Protein AF-X1LMM5-F1 (afdb_monomer)

Organism: NCBI:txid412755

Structure (mmCIF, N/CA/C/O backbone):
data_AF-X1LMM5-F1
#
_entry.id   AF-X1LMM5-F1
#
loop_
_atom_site.group_PDB
_atom_site.id
_atom_site.type_symbol
_atom_site.label_atom_id
_atom_site.label_alt_id
_atom_site.label_comp_id
_atom_site.label_asym_id
_atom_site.label_entity_id
_atom_site.label_seq_id
_atom_site.pdbx_PDB_ins_code
_atom_site.Cartn_x
_atom_site.Cartn_y
_atom_site.Cartn_z
_atom_site.occupancy
_atom_site.B_iso_or_equiv
_atom_site.auth_seq_id
_atom_site.auth_comp_id
_atom_site.auth_asym_id
_atom_site.auth_atom_id
_atom_site.pdbx_PDB_model_num
ATOM 1 N N . VAL A 1 1 ? -6.304 2.726 27.471 1.00 88.81 1 VAL A N 1
ATOM 2 C CA . VAL A 1 1 ? -6.968 3.931 28.032 1.00 88.81 1 VAL A CA 1
ATOM 3 C C . VAL A 1 1 ? -7.715 3.497 29.276 1.00 88.81 1 VAL A C 1
ATOM 5 O O . VA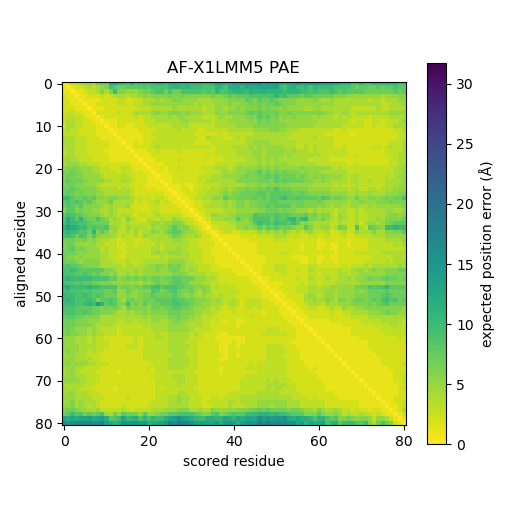L A 1 1 ? -8.346 2.456 29.231 1.00 88.81 1 VAL A O 1
ATOM 8 N N . ASN A 1 2 ? -7.576 4.203 30.402 1.00 95.50 2 ASN A N 1
ATOM 9 C CA . ASN A 1 2 ? -8.202 3.810 31.678 1.00 95.50 2 ASN A CA 1
ATOM 10 C C . ASN A 1 2 ? -7.880 2.367 32.130 1.00 95.50 2 ASN A C 1
ATOM 12 O O . ASN A 1 2 ? -8.736 1.672 32.660 1.00 95.50 2 ASN A O 1
ATOM 16 N N . GLY A 1 3 ? -6.647 1.901 31.899 1.00 95.69 3 GLY A N 1
ATOM 17 C CA . GLY A 1 3 ? -6.226 0.534 32.241 1.00 95.69 3 GLY A CA 1
ATOM 18 C C . GLY A 1 3 ? -6.661 -0.551 31.249 1.00 95.69 3 GLY A C 1
ATOM 19 O O . GLY A 1 3 ? -6.238 -1.693 31.390 1.00 95.69 3 GLY A O 1
ATOM 20 N N . GLU A 1 4 ? -7.433 -0.207 30.217 1.00 97.44 4 GLU A N 1
ATOM 21 C CA . GLU A 1 4 ? -7.821 -1.140 29.160 1.00 97.44 4 GLU A CA 1
ATOM 22 C C . GLU A 1 4 ? -6.811 -1.136 28.009 1.00 97.44 4 GLU A C 1
ATOM 24 O O . GLU A 1 4 ? -6.260 -0.084 27.644 1.00 97.44 4 GLU A O 1
ATOM 29 N N . LEU A 1 5 ? -6.595 -2.315 27.415 1.00 96.50 5 LEU A N 1
ATOM 30 C CA . LEU A 1 5 ? -5.887 -2.447 26.145 1.00 96.50 5 LEU A CA 1
ATOM 31 C C . LEU A 1 5 ? -6.629 -1.618 25.094 1.00 96.50 5 LEU A C 1
ATOM 33 O O . LEU A 1 5 ? -7.831 -1.771 24.899 1.00 96.50 5 LEU A O 1
ATOM 37 N N . THR A 1 6 ? -5.915 -0.723 24.424 1.00 96.81 6 THR A N 1
ATOM 38 C CA . THR A 1 6 ? -6.510 0.175 23.435 1.00 96.81 6 THR A CA 1
ATOM 39 C C . THR A 1 6 ? -5.668 0.158 22.179 1.00 96.81 6 THR A C 1
ATOM 41 O O . THR A 1 6 ? -4.451 0.321 22.246 1.00 96.81 6 THR A O 1
ATOM 44 N N . LEU A 1 7 ? -6.336 -0.039 21.046 1.00 95.69 7 LEU A N 1
ATOM 45 C CA . LEU A 1 7 ? -5.730 0.103 19.736 1.00 95.69 7 LEU A CA 1
ATOM 46 C C . LEU A 1 7 ? -5.431 1.580 19.468 1.00 95.69 7 LEU A C 1
ATOM 48 O O . LEU A 1 7 ? -6.270 2.446 19.716 1.00 95.69 7 LEU A O 1
ATOM 52 N N . ILE A 1 8 ? -4.237 1.842 18.959 1.00 95.38 8 ILE A N 1
ATOM 53 C CA . ILE A 1 8 ? -3.780 3.162 18.530 1.00 95.38 8 ILE A CA 1
ATOM 54 C C . ILE A 1 8 ? -3.271 3.066 17.092 1.00 95.38 8 ILE A C 1
ATOM 56 O O . ILE A 1 8 ? -3.235 1.970 16.535 1.00 95.38 8 ILE A O 1
ATOM 60 N N . ASP A 1 9 ? -2.813 4.201 16.561 1.00 96.25 9 ASP A N 1
ATOM 61 C CA . ASP A 1 9 ? -2.221 4.302 15.227 1.00 96.25 9 ASP A CA 1
ATOM 62 C C . ASP A 1 9 ? -3.199 3.860 14.121 1.00 96.25 9 ASP A C 1
ATOM 64 O O . ASP A 1 9 ? -4.421 3.924 14.300 1.00 96.25 9 ASP A O 1
ATOM 68 N N . GLU A 1 10 ? -2.685 3.469 12.960 1.00 95.81 10 GLU A N 1
ATOM 69 C CA . GLU A 1 10 ? -3.482 2.925 11.872 1.00 95.81 10 GLU A CA 1
ATOM 70 C C . GLU A 1 10 ? -3.656 1.405 11.978 1.00 95.81 10 GLU A C 1
ATOM 72 O O . GLU A 1 10 ? -2.818 0.674 12.504 1.00 95.81 10 GLU A O 1
ATOM 77 N N . LEU A 1 11 ? -4.776 0.913 11.446 1.00 95.25 11 LEU A N 1
ATOM 78 C CA . LEU A 1 11 ? -5.094 -0.507 11.431 1.00 95.25 11 LEU A CA 1
ATOM 79 C C . LEU A 1 11 ? -5.582 -0.915 10.046 1.00 95.25 11 LEU A C 1
ATOM 81 O O . LEU A 1 11 ? -6.488 -0.289 9.496 1.00 95.25 11 LEU A O 1
ATOM 85 N N . LEU A 1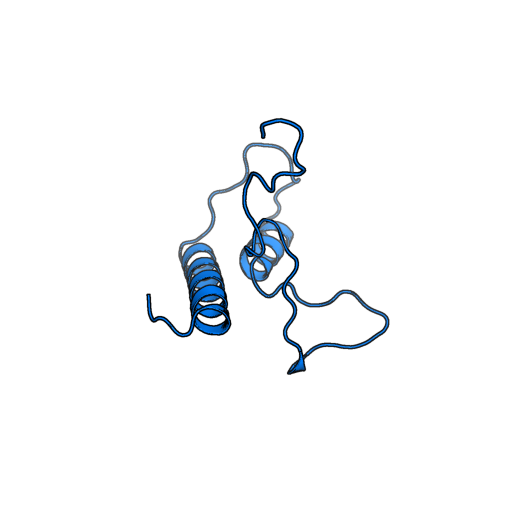 12 ? -5.031 -2.020 9.536 1.00 93.94 12 LEU A N 1
ATOM 86 C CA . LEU A 1 12 ? -5.457 -2.648 8.282 1.00 93.94 12 LEU A CA 1
ATOM 87 C C . LEU A 1 12 ? -5.408 -1.682 7.087 1.00 93.94 12 LEU A C 1
ATOM 89 O O . LEU A 1 12 ? -6.252 -1.723 6.192 1.00 93.94 12 LEU A O 1
ATOM 93 N N . THR A 1 13 ? -4.393 -0.822 7.063 1.00 93.62 13 THR A N 1
ATOM 94 C CA . THR A 1 13 ? -4.048 0.033 5.921 1.00 93.62 13 THR A CA 1
ATOM 95 C C . THR A 1 13 ? -2.929 -0.616 5.099 1.00 93.62 13 THR A C 1
ATOM 97 O O . THR A 1 13 ? -2.237 -1.505 5.600 1.00 93.62 13 THR A O 1
ATOM 100 N N . PRO A 1 14 ? -2.696 -0.185 3.845 1.00 92.06 14 PRO A N 1
ATOM 101 C CA . PRO A 1 14 ? -1.572 -0.692 3.055 1.00 92.06 14 PRO A CA 1
ATOM 102 C C . PRO A 1 14 ? -0.200 -0.369 3.667 1.00 92.06 14 PRO A C 1
ATOM 104 O O . PRO A 1 14 ? 0.799 -0.992 3.323 1.00 92.06 14 PRO A O 1
ATOM 107 N N . ASP A 1 15 ? -0.126 0.616 4.561 1.00 91.81 15 ASP A N 1
ATOM 108 C CA . ASP A 1 15 ? 1.114 1.016 5.227 1.00 91.81 15 ASP A CA 1
ATOM 109 C C . ASP A 1 15 ? 1.393 0.158 6.466 1.00 91.81 15 ASP A C 1
ATOM 111 O O . ASP A 1 15 ? 2.509 -0.350 6.613 1.00 91.81 15 ASP A O 1
ATOM 115 N N . SER A 1 16 ? 0.363 -0.131 7.262 1.00 94.06 16 SER A N 1
ATOM 116 C CA . SER A 1 16 ? 0.447 -1.005 8.441 1.00 94.06 16 SER A CA 1
ATOM 117 C C . SER A 1 16 ? 0.384 -2.503 8.126 1.00 94.06 16 SER A C 1
ATOM 119 O O . SER A 1 16 ? 0.728 -3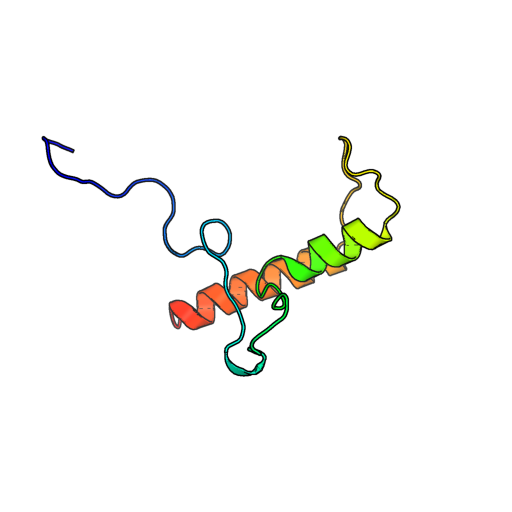.327 8.975 1.00 94.06 16 SER A O 1
ATOM 121 N N . SER A 1 17 ? -0.070 -2.889 6.930 1.00 92.56 17 SER A N 1
ATOM 122 C CA . SER A 1 17 ? -0.380 -4.282 6.578 1.00 92.56 17 SER A CA 1
ATOM 123 C C . SER A 1 17 ? 0.180 -4.689 5.219 1.00 92.56 17 SER A C 1
ATOM 125 O O . SER A 1 17 ? 0.327 -3.884 4.307 1.00 92.56 17 SER A O 1
ATOM 127 N N . ARG A 1 18 ? 0.463 -5.986 5.053 1.00 90.75 18 ARG A N 1
ATOM 128 C CA . ARG A 1 18 ? 0.822 -6.556 3.748 1.00 90.75 18 ARG A CA 1
ATOM 129 C C . ARG A 1 18 ? -0.423 -7.115 3.084 1.00 90.75 18 ARG A C 1
ATOM 131 O O . ARG A 1 18 ? -0.998 -8.079 3.583 1.00 90.75 18 ARG A O 1
ATOM 138 N N . PHE A 1 19 ? -0.794 -6.542 1.946 1.00 91.44 19 PHE A N 1
ATOM 139 C CA . PHE A 1 19 ? -1.860 -7.074 1.107 1.00 91.44 19 PHE A CA 1
ATOM 140 C C . PHE A 1 19 ? -1.277 -7.824 -0.086 1.00 91.44 19 PHE A C 1
ATOM 142 O O . PHE A 1 19 ? -0.384 -7.322 -0.773 1.00 91.44 19 PHE A O 1
ATOM 149 N N . TRP A 1 20 ? -1.797 -9.028 -0.311 1.00 91.12 20 TRP A N 1
ATOM 150 C CA . TRP A 1 20 ? -1.480 -9.893 -1.443 1.00 91.12 20 TRP A CA 1
ATOM 151 C C . TRP A 1 20 ? -2.768 -10.227 -2.187 1.00 91.12 20 TRP A C 1
ATOM 153 O O . TRP A 1 20 ? -3.813 -10.414 -1.560 1.00 91.12 20 TRP A O 1
ATOM 163 N N . ASP A 1 21 ? -2.692 -10.306 -3.515 1.00 88.75 21 ASP A N 1
ATOM 164 C CA . ASP A 1 21 ? -3.810 -10.792 -4.317 1.00 88.75 21 ASP A CA 1
ATOM 165 C C . ASP A 1 21 ? -3.959 -12.301 -4.101 1.00 88.75 21 ASP A C 1
ATOM 167 O O . ASP A 1 21 ? -3.051 -13.073 -4.410 1.00 88.75 21 ASP A O 1
ATOM 171 N N . ALA A 1 22 ? -5.111 -12.727 -3.584 1.00 90.94 22 ALA A N 1
ATOM 172 C CA . ALA A 1 22 ? -5.387 -14.138 -3.341 1.00 90.94 22 ALA A CA 1
ATOM 173 C C . ALA A 1 22 ? -5.346 -14.982 -4.628 1.00 90.94 22 ALA A C 1
ATOM 175 O O . ALA A 1 22 ? -5.034 -16.167 -4.561 1.00 90.94 22 ALA A O 1
ATOM 176 N N . SER A 1 23 ? -5.633 -14.389 -5.792 1.00 91.12 23 SER A N 1
ATOM 177 C CA . SER A 1 23 ? -5.590 -15.080 -7.087 1.00 91.12 23 SER A CA 1
ATOM 178 C C . SER A 1 23 ? -4.173 -15.310 -7.621 1.00 91.12 23 SER A C 1
ATOM 180 O O . SER A 1 23 ? -3.991 -16.151 -8.495 1.00 91.12 23 SER A O 1
ATOM 182 N N . GLN A 1 24 ? -3.180 -14.585 -7.094 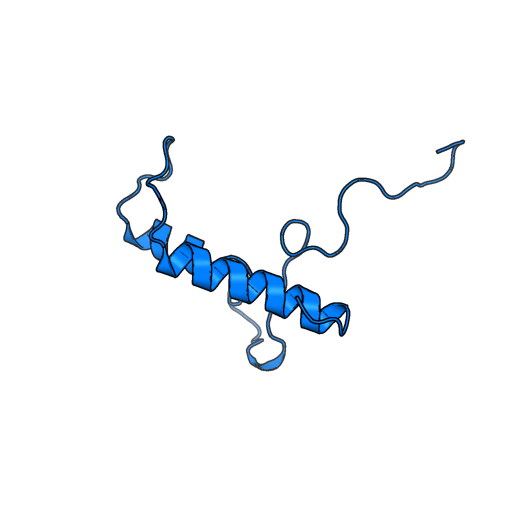1.00 89.44 24 GLN A N 1
ATOM 183 C CA . GLN A 1 24 ? -1.766 -14.690 -7.476 1.00 89.44 24 GLN A CA 1
ATOM 184 C C . GLN A 1 24 ? -0.905 -15.316 -6.371 1.00 89.44 24 GLN A C 1
ATOM 186 O O . GLN A 1 24 ? 0.317 -15.356 -6.490 1.00 89.44 24 GLN A O 1
ATOM 191 N N . TYR A 1 25 ? -1.527 -15.742 -5.270 1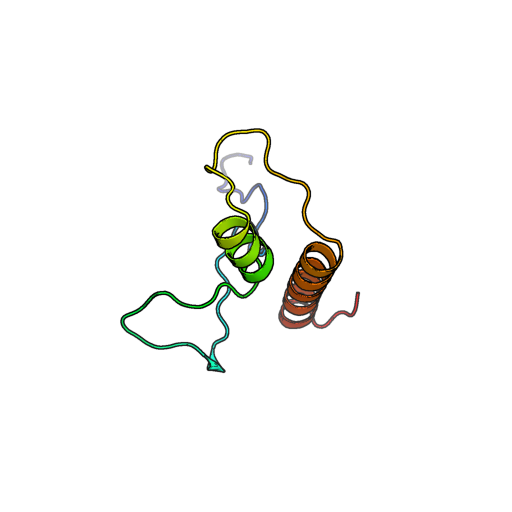.00 93.31 25 TYR A N 1
ATOM 192 C CA . TYR A 1 25 ? -0.808 -16.275 -4.126 1.00 93.31 25 TYR A CA 1
ATOM 193 C C . TYR A 1 25 ? -0.273 -17.678 -4.406 1.00 93.31 25 TYR A C 1
ATOM 195 O O . TYR A 1 25 ? -1.027 -18.592 -4.745 1.00 93.31 25 TYR A O 1
ATOM 203 N N . GLU A 1 26 ? 1.018 -17.865 -4.153 1.00 95.88 26 GLU A N 1
ATOM 204 C CA . GLU A 1 26 ? 1.710 -19.135 -4.349 1.00 95.88 26 GLU A CA 1
ATOM 205 C C . GLU A 1 26 ? 2.709 -19.402 -3.210 1.00 95.88 26 GLU A C 1
ATOM 207 O O . GLU A 1 26 ? 3.412 -18.515 -2.723 1.00 95.88 26 GLU A O 1
ATOM 212 N N . ILE A 1 27 ? 2.777 -20.649 -2.740 1.00 95.69 27 ILE A N 1
ATOM 213 C CA . ILE A 1 27 ? 3.651 -21.025 -1.620 1.00 95.69 27 ILE A CA 1
ATOM 214 C C . ILE A 1 27 ? 5.103 -21.144 -2.102 1.00 95.69 27 ILE A C 1
ATOM 216 O O . ILE A 1 27 ? 5.379 -21.724 -3.146 1.00 95.69 27 ILE A O 1
ATOM 220 N N . GLY A 1 28 ? 6.048 -20.679 -1.277 1.00 95.56 28 GLY A N 1
ATOM 221 C CA . GLY A 1 28 ? 7.479 -20.940 -1.469 1.00 95.56 28 GLY A CA 1
ATOM 222 C C . GLY A 1 28 ? 8.284 -19.795 -2.090 1.00 95.56 28 GLY A C 1
ATOM 223 O O . GLY A 1 28 ? 9.480 -19.965 -2.308 1.00 95.56 28 GLY A O 1
ATOM 224 N N . HIS A 1 29 ? 7.685 -18.623 -2.325 1.00 91.44 29 HIS A N 1
ATOM 225 C CA . HIS A 1 29 ? 8.405 -17.425 -2.780 1.00 91.44 29 HIS A CA 1
ATOM 226 C C . HIS A 1 29 ? 7.817 -16.117 -2.219 1.00 91.44 29 HIS A C 1
ATOM 228 O O . HIS A 1 29 ? 6.823 -16.110 -1.489 1.00 91.44 29 HIS A O 1
ATOM 234 N N . SER A 1 30 ? 8.461 -14.986 -2.536 1.00 88.25 30 SER A N 1
ATOM 235 C CA . SER A 1 30 ? 7.927 -13.659 -2.210 1.00 88.25 30 SER A CA 1
ATOM 236 C C . SER A 1 30 ? 6.727 -13.339 -3.090 1.00 88.25 30 SER A C 1
ATOM 238 O O . SER A 1 30 ? 6.784 -13.516 -4.304 1.00 88.25 30 SER A O 1
ATOM 240 N N . GLN A 1 31 ? 5.672 -12.815 -2.477 1.00 89.81 31 GLN A N 1
ATOM 241 C CA . GLN A 1 31 ? 4.457 -12.422 -3.180 1.00 89.81 31 GLN A CA 1
ATOM 242 C C . GLN A 1 31 ? 4.583 -10.986 -3.710 1.00 89.81 31 GLN A C 1
ATOM 244 O O . GLN A 1 31 ? 5.237 -10.160 -3.054 1.00 89.81 31 GLN A O 1
ATOM 249 N N . PRO A 1 32 ? 3.948 -10.659 -4.846 1.00 83.44 32 PRO A N 1
ATOM 250 C CA . PRO A 1 32 ? 3.813 -9.279 -5.292 1.00 83.44 32 PRO A CA 1
ATOM 251 C C . PRO A 1 32 ? 3.110 -8.427 -4.226 1.00 83.44 32 PRO A C 1
ATOM 253 O O . PRO A 1 32 ? 2.079 -8.815 -3.673 1.00 83.44 32 PRO A O 1
ATOM 256 N N . SER A 1 33 ? 3.666 -7.254 -3.919 1.00 82.12 33 SER A N 1
ATOM 257 C CA . SER A 1 33 ? 3.009 -6.275 -3.046 1.00 82.12 33 SER A CA 1
ATOM 258 C C . SER A 1 33 ? 1.825 -5.663 -3.793 1.00 82.12 33 SER A C 1
ATOM 260 O O . SER A 1 33 ? 1.976 -5.149 -4.899 1.00 82.12 33 SER A O 1
ATOM 262 N N . PHE A 1 34 ? 0.629 -5.708 -3.210 1.00 82.38 34 PHE A N 1
ATOM 263 C CA . PHE A 1 34 ? -0.554 -5.157 -3.877 1.00 82.38 34 PHE A CA 1
ATOM 264 C C . PHE A 1 34 ? -0.536 -3.618 -3.925 1.00 82.38 34 PHE A C 1
ATOM 266 O O . PHE A 1 34 ? -1.160 -3.002 -4.783 1.00 82.38 34 PHE A O 1
ATOM 273 N N . ASP A 1 35 ? 0.207 -2.996 -3.013 1.00 81.38 35 ASP A N 1
ATOM 274 C CA . ASP A 1 35 ? 0.210 -1.568 -2.715 1.00 81.38 35 ASP A CA 1
ATOM 275 C C . ASP A 1 35 ? 1.422 -0.818 -3.295 1.00 81.38 35 ASP A C 1
ATOM 277 O O . ASP A 1 35 ? 1.257 0.106 -4.091 1.00 81.38 35 ASP A O 1
ATOM 281 N N . LYS A 1 36 ? 2.648 -1.222 -2.941 1.00 86.00 36 LYS A N 1
ATOM 282 C CA . LYS A 1 36 ? 3.881 -0.438 -3.165 1.00 86.00 36 LYS A CA 1
ATOM 283 C C . LYS A 1 36 ? 4.780 -0.976 -4.275 1.00 86.00 36 LYS A C 1
ATOM 285 O O . LYS A 1 36 ? 5.890 -0.472 -4.459 1.00 86.00 36 LYS A O 1
ATOM 290 N N . GLN A 1 37 ? 4.340 -1.993 -5.011 1.00 86.69 37 GLN A N 1
ATOM 291 C CA . GLN A 1 37 ? 5.160 -2.614 -6.052 1.00 86.69 37 GLN A CA 1
ATOM 292 C C . GLN A 1 37 ? 5.667 -1.624 -7.123 1.00 86.69 37 GLN A C 1
ATOM 294 O O . GLN A 1 37 ? 6.861 -1.670 -7.400 1.00 86.69 37 GLN A O 1
ATOM 299 N N . PRO A 1 38 ? 4.874 -0.654 -7.637 1.00 92.19 38 PRO A N 1
ATOM 300 C CA . PRO A 1 38 ? 5.363 0.285 -8.657 1.00 92.19 38 PRO A CA 1
ATOM 301 C C . PRO A 1 38 ? 6.548 1.127 -8.193 1.00 92.19 38 PRO A C 1
ATOM 303 O O . PRO A 1 38 ? 7.531 1.272 -8.914 1.00 92.19 38 PRO A O 1
ATOM 306 N N . VAL A 1 39 ? 6.470 1.660 -6.969 1.00 93.62 39 VAL A N 1
ATOM 307 C CA . VAL A 1 39 ? 7.549 2.459 -6.376 1.00 93.62 39 VAL A CA 1
ATOM 308 C C . VAL A 1 39 ? 8.792 1.600 -6.175 1.00 93.62 39 VAL A C 1
ATOM 310 O O . VAL A 1 39 ? 9.895 2.032 -6.497 1.00 93.62 39 VAL A O 1
ATOM 313 N N . ARG A 1 40 ? 8.623 0.376 -5.656 1.00 91.31 40 ARG A N 1
ATOM 314 C CA . ARG A 1 40 ? 9.738 -0.547 -5.400 1.00 91.31 40 ARG A CA 1
ATOM 315 C C . ARG A 1 40 ? 10.453 -0.945 -6.682 1.00 91.31 40 ARG A C 1
ATOM 317 O O . ARG A 1 40 ? 11.679 -0.879 -6.723 1.00 91.31 40 ARG A O 1
ATOM 324 N N . ASP A 1 41 ? 9.694 -1.312 -7.707 1.00 92.06 41 ASP A N 1
ATOM 325 C CA . ASP A 1 41 ? 10.236 -1.706 -9.004 1.00 92.06 41 ASP A CA 1
ATOM 326 C C . ASP A 1 41 ? 10.992 -0.540 -9.634 1.00 92.06 41 ASP A C 1
ATOM 328 O O . ASP A 1 41 ? 12.160 -0.678 -10.001 1.00 92.06 41 ASP A O 1
ATOM 332 N N . TRP A 1 42 ? 10.370 0.643 -9.662 1.00 95.12 42 TRP A N 1
ATOM 333 C CA . TRP A 1 42 ? 10.992 1.824 -10.240 1.00 95.12 42 TRP A CA 1
ATOM 334 C C . TRP A 1 42 ? 12.284 2.207 -9.510 1.00 95.12 42 TRP A C 1
ATOM 336 O O . TRP A 1 42 ? 13.327 2.338 -10.150 1.00 95.12 42 TRP A O 1
ATOM 346 N N . LEU A 1 43 ? 12.261 2.297 -8.175 1.00 94.44 43 LEU A N 1
ATOM 347 C CA . LEU A 1 43 ? 13.450 2.620 -7.377 1.00 94.44 43 LEU A CA 1
ATOM 348 C C . LEU A 1 43 ? 14.562 1.577 -7.523 1.00 94.44 43 LEU A C 1
ATOM 350 O O . LEU A 1 43 ? 15.736 1.930 -7.469 1.00 94.44 43 LEU A O 1
ATOM 354 N N . SER A 1 44 ? 14.218 0.302 -7.722 1.00 92.12 44 SER A N 1
ATOM 355 C CA . SER A 1 44 ? 15.216 -0.746 -7.949 1.00 92.12 44 SER A CA 1
ATOM 356 C C . SER A 1 44 ? 15.923 -0.604 -9.299 1.00 92.12 44 SER A C 1
ATOM 358 O O . SER A 1 44 ? 17.048 -1.077 -9.443 1.00 92.12 44 SER A O 1
ATOM 360 N N . THR A 1 45 ? 15.277 0.027 -10.282 1.00 93.56 45 THR A N 1
ATOM 361 C CA . THR A 1 45 ? 15.823 0.236 -11.636 1.00 93.56 45 THR A CA 1
ATOM 362 C C . THR A 1 45 ? 16.347 1.649 -11.892 1.00 93.56 45 THR A C 1
ATOM 364 O O . THR A 1 45 ? 17.044 1.865 -12.878 1.00 93.56 45 THR A O 1
ATOM 367 N N . SER A 1 46 ? 16.067 2.611 -11.007 1.00 93.62 46 SER A N 1
ATOM 368 C CA . SER A 1 46 ? 16.417 4.027 -11.197 1.00 93.62 46 SER A CA 1
ATOM 369 C C . SER A 1 46 ? 17.912 4.332 -11.046 1.00 93.62 46 SER A C 1
ATOM 371 O O . SER A 1 46 ? 18.338 5.459 -11.287 1.00 93.62 46 SER A O 1
ATOM 373 N N . GLY A 1 47 ? 18.715 3.351 -10.619 1.00 93.88 47 GLY A N 1
ATOM 374 C CA . GLY A 1 47 ? 20.129 3.540 -10.282 1.00 93.88 47 GLY A CA 1
ATOM 375 C C . GLY A 1 47 ? 20.353 4.197 -8.916 1.00 93.88 47 GLY A C 1
ATOM 376 O O . GLY A 1 47 ? 21.489 4.523 -8.574 1.00 93.88 47 GLY A O 1
ATOM 377 N N . TRP A 1 48 ? 19.296 4.386 -8.118 1.00 95.44 48 TRP A N 1
ATOM 378 C CA . TRP A 1 48 ? 19.406 4.934 -6.771 1.00 95.44 48 TRP A CA 1
ATOM 379 C C . TRP A 1 48 ? 20.120 3.959 -5.825 1.00 95.44 48 TRP A C 1
ATOM 381 O O . TRP A 1 48 ? 19.737 2.799 -5.680 1.00 95.44 48 TRP A O 1
ATOM 391 N N . ASN A 1 49 ? 21.141 4.451 -5.125 1.00 94.00 49 ASN A N 1
ATOM 392 C CA . ASN A 1 49 ? 21.946 3.677 -4.177 1.00 94.00 49 ASN A CA 1
ATOM 393 C C . ASN A 1 49 ? 21.256 3.428 -2.821 1.00 94.00 49 ASN A C 1
ATOM 395 O O . ASN A 1 49 ? 21.885 2.863 -1.931 1.00 94.00 49 ASN A O 1
ATOM 399 N N . LYS A 1 50 ? 19.982 3.822 -2.674 1.00 91.75 50 LYS A N 1
ATOM 400 C CA . LYS 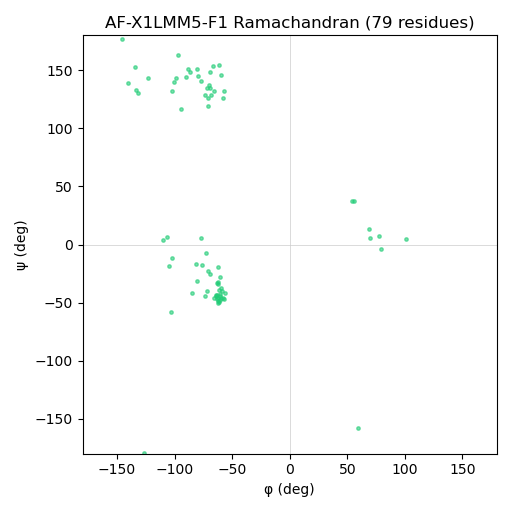A 1 50 ? 19.179 3.747 -1.439 1.00 91.75 50 LYS A CA 1
ATOM 401 C C . LYS A 1 50 ? 19.623 4.697 -0.321 1.00 91.75 50 LYS A C 1
ATOM 403 O O . LYS A 1 50 ? 19.124 4.577 0.794 1.00 91.75 50 LYS A O 1
ATOM 408 N N . GLU A 1 51 ? 20.483 5.667 -0.628 1.00 95.44 51 GLU A N 1
ATOM 409 C CA . GLU A 1 51 ? 20.878 6.722 0.307 1.00 95.44 51 GLU A CA 1
ATOM 410 C C . GLU A 1 51 ? 20.114 8.024 0.030 1.00 95.44 51 GLU A C 1
ATOM 412 O O . GLU A 1 51 ? 19.920 8.390 -1.133 1.00 95.44 51 GLU A O 1
ATOM 417 N N . PRO A 1 52 ? 19.672 8.764 1.059 1.00 93.25 52 PRO A N 1
ATOM 418 C CA . PRO A 1 52 ? 19.021 10.051 0.857 1.00 93.25 52 PRO A CA 1
ATOM 419 C C . PRO A 1 52 ? 19.921 11.076 0.132 1.00 93.25 52 PRO A C 1
ATOM 421 O O . PRO A 1 52 ? 21.124 11.126 0.392 1.00 93.25 52 PRO A O 1
ATOM 424 N N . PRO A 1 53 ? 19.346 11.963 -0.702 1.00 93.38 53 PRO A N 1
ATOM 425 C CA . PRO A 1 53 ? 17.930 12.035 -1.062 1.00 93.38 53 PRO A CA 1
ATOM 426 C C . PRO A 1 53 ? 17.537 11.001 -2.130 1.00 93.38 53 PRO A C 1
ATOM 428 O O . PRO A 1 53 ? 18.293 10.717 -3.057 1.00 93.38 53 PRO A O 1
ATOM 431 N N . ALA A 1 54 ? 16.316 10.472 -2.021 1.00 93.12 54 ALA A N 1
ATOM 432 C CA . ALA A 1 54 ? 15.734 9.648 -3.076 1.00 93.12 54 ALA A CA 1
ATOM 433 C C . ALA A 1 54 ? 15.408 10.499 -4.319 1.00 93.12 54 ALA A C 1
ATOM 435 O O . ALA A 1 54 ? 15.061 11.677 -4.178 1.00 93.12 54 ALA A O 1
ATOM 436 N N . PRO A 1 55 ? 15.487 9.929 -5.534 1.00 94.62 55 PRO A N 1
ATOM 437 C CA . PRO A 1 55 ? 15.063 10.625 -6.740 1.00 94.62 55 PRO A CA 1
ATOM 438 C C . PRO A 1 55 ? 13.547 10.857 -6.740 1.00 94.62 55 PRO A C 1
ATOM 440 O O . PRO A 1 55 ? 12.781 10.100 -6.139 1.00 94.62 55 PRO A O 1
ATOM 443 N N . MET A 1 56 ? 13.113 11.896 -7.455 1.00 95.50 56 MET A N 1
ATOM 444 C CA . MET A 1 56 ? 11.692 12.166 -7.652 1.00 95.50 56 MET A CA 1
ATOM 445 C C . MET A 1 56 ? 11.054 11.045 -8.475 1.00 95.50 56 MET A C 1
ATOM 447 O O . MET A 1 56 ? 11.586 10.659 -9.518 1.00 95.50 56 MET A O 1
ATOM 451 N N . LEU A 1 57 ? 9.911 10.543 -8.010 1.00 96.38 57 LEU A N 1
ATOM 452 C CA . LEU A 1 57 ? 9.151 9.539 -8.744 1.00 96.38 57 LEU A CA 1
ATOM 453 C C . LEU A 1 57 ? 8.521 10.171 -9.998 1.00 96.38 57 LEU A C 1
ATOM 455 O O . LEU A 1 57 ? 7.966 11.270 -9.905 1.00 96.38 57 LEU A O 1
ATOM 459 N N . PRO A 1 58 ? 8.555 9.489 -11.153 1.00 97.19 58 PRO A N 1
ATOM 460 C CA . PRO A 1 58 ? 7.793 9.890 -12.325 1.00 97.19 58 PRO A CA 1
ATOM 461 C C . PRO A 1 58 ? 6.288 9.876 -12.052 1.00 97.19 58 PRO A C 1
ATOM 463 O O . PRO A 1 58 ? 5.803 9.120 -11.201 1.00 97.19 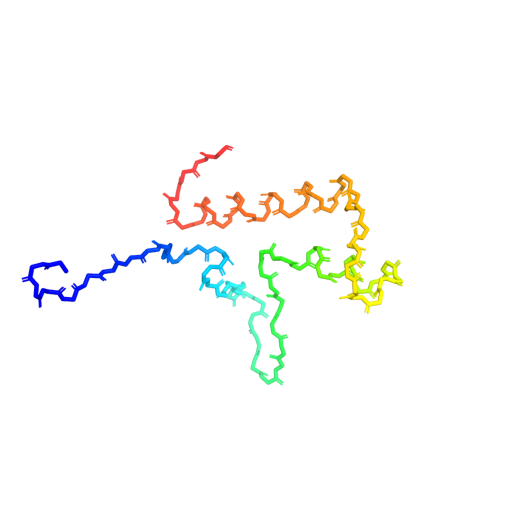58 PRO A O 1
ATOM 466 N N . LEU A 1 59 ? 5.541 10.688 -12.800 1.00 97.75 59 LEU A N 1
ATOM 467 C CA . LEU A 1 59 ? 4.100 10.847 -12.606 1.00 97.75 59 LEU A CA 1
ATOM 468 C C . LEU A 1 59 ? 3.359 9.514 -12.762 1.00 97.75 59 LEU A C 1
ATOM 470 O O . LEU A 1 59 ? 2.498 9.192 -11.950 1.00 97.75 59 LEU A O 1
ATOM 474 N N . GLU A 1 60 ? 3.754 8.692 -13.729 1.00 96.75 60 GLU A N 1
ATOM 475 C CA . GLU A 1 60 ? 3.147 7.389 -13.984 1.00 96.75 60 GLU A CA 1
ATOM 476 C C . GLU A 1 60 ? 3.297 6.422 -12.800 1.00 96.75 60 GLU A C 1
ATOM 478 O O . GLU A 1 60 ? 2.387 5.646 -12.508 1.00 96.75 60 GLU A O 1
ATOM 483 N N . VAL A 1 61 ? 4.412 6.492 -12.063 1.00 95.94 61 VAL A N 1
ATOM 484 C CA . VAL A 1 61 ? 4.642 5.664 -10.868 1.00 95.94 61 VAL A CA 1
ATOM 485 C C . VAL A 1 61 ? 3.759 6.145 -9.720 1.00 95.94 61 VAL A C 1
ATOM 487 O O . VAL A 1 61 ? 3.181 5.328 -8.996 1.00 95.94 61 VAL A O 1
ATOM 490 N N . ILE A 1 62 ? 3.621 7.464 -9.569 1.00 96.06 62 ILE A N 1
ATOM 491 C CA . ILE A 1 62 ? 2.755 8.090 -8.564 1.00 96.06 62 ILE A CA 1
ATOM 492 C C . ILE A 1 62 ? 1.293 7.711 -8.821 1.00 96.06 62 ILE A C 1
ATOM 494 O O . ILE A 1 62 ? 0.609 7.229 -7.914 1.00 96.06 62 ILE A O 1
ATOM 498 N N . GLU A 1 63 ? 0.817 7.865 -10.054 1.00 96.75 63 GLU A N 1
ATOM 499 C CA . GLU A 1 63 ? -0.551 7.530 -10.453 1.00 96.75 63 GLU A CA 1
ATOM 500 C C . GLU A 1 63 ? -0.834 6.035 -10.284 1.00 96.75 63 GLU A C 1
ATOM 502 O O . GLU A 1 63 ? -1.835 5.660 -9.670 1.00 96.75 63 GLU A O 1
ATOM 507 N N . ALA A 1 64 ? 0.074 5.167 -10.740 1.00 95.19 64 ALA A N 1
ATOM 508 C CA . ALA A 1 64 ? -0.073 3.719 -10.615 1.00 95.19 64 ALA A CA 1
ATOM 509 C C . ALA A 1 64 ? -0.095 3.243 -9.152 1.00 95.19 64 ALA A C 1
ATOM 511 O O . ALA A 1 64 ? -0.765 2.256 -8.829 1.00 95.19 64 ALA A O 1
ATOM 512 N N . THR A 1 65 ? 0.632 3.922 -8.264 1.00 94.75 65 THR A N 1
ATOM 513 C CA . THR A 1 65 ? 0.609 3.645 -6.819 1.00 94.75 65 THR A CA 1
ATOM 514 C C . THR A 1 65 ? -0.692 4.149 -6.200 1.00 94.75 65 THR A C 1
ATOM 516 O O . THR A 1 65 ? -1.363 3.410 -5.484 1.00 94.75 65 THR A O 1
ATOM 519 N N . THR A 1 66 ? -1.118 5.361 -6.556 1.00 95.19 66 THR A N 1
ATOM 520 C CA . THR A 1 66 ? -2.379 5.959 -6.087 1.00 95.19 66 THR A CA 1
ATOM 521 C C . THR A 1 66 ? -3.583 5.088 -6.450 1.00 95.19 66 THR A C 1
ATOM 523 O O . THR A 1 66 ? -4.419 4.783 -5.600 1.00 95.19 66 THR A O 1
ATOM 526 N N . GLN A 1 67 ? -3.647 4.607 -7.695 1.00 94.81 67 GLN A N 1
ATOM 527 C CA . GLN A 1 67 ? -4.716 3.718 -8.155 1.00 94.81 67 GLN A CA 1
ATOM 528 C C . GLN A 1 67 ? -4.777 2.413 -7.352 1.00 94.81 67 GLN A C 1
ATOM 530 O O . GLN A 1 67 ? -5.870 1.939 -7.042 1.00 94.81 67 GLN A O 1
ATOM 535 N N . ARG A 1 68 ? -3.627 1.845 -6.963 1.00 92.44 68 ARG A N 1
ATOM 536 C CA . ARG A 1 68 ? -3.572 0.636 -6.123 1.00 92.44 68 ARG A CA 1
ATOM 537 C C . ARG A 1 68 ? -4.123 0.886 -4.724 1.00 92.44 68 ARG A C 1
ATOM 539 O O . ARG A 1 68 ? -4.952 0.105 -4.264 1.00 92.44 68 ARG A O 1
ATOM 546 N N . TYR A 1 69 ? -3.739 1.986 -4.079 1.00 94.00 69 TYR A N 1
ATOM 547 C CA . TYR A 1 69 ? -4.283 2.362 -2.767 1.00 94.00 69 TYR A CA 1
ATOM 548 C C . TYR A 1 69 ? -5.801 2.566 -2.824 1.00 94.00 69 TYR A C 1
ATOM 550 O O . TYR A 1 69 ? -6.530 1.991 -2.013 1.00 94.00 69 TYR A O 1
ATOM 558 N N . ASN A 1 70 ? -6.294 3.289 -3.834 1.00 94.56 70 ASN A N 1
ATOM 559 C CA . ASN A 1 70 ? -7.732 3.473 -4.046 1.00 94.56 70 ASN A CA 1
ATOM 560 C C . ASN A 1 70 ? -8.444 2.140 -4.293 1.00 94.56 70 ASN A C 1
ATOM 562 O O . ASN A 1 70 ? -9.534 1.913 -3.767 1.00 94.56 70 ASN A O 1
ATOM 566 N N . ARG A 1 71 ? -7.823 1.224 -5.045 1.00 92.94 71 ARG A N 1
ATOM 567 C CA . ARG A 1 71 ? -8.385 -0.106 -5.288 1.00 92.94 71 ARG A CA 1
ATOM 568 C C . ARG A 1 71 ? -8.488 -0.926 -4.005 1.00 92.94 71 ARG A C 1
ATOM 570 O O . ARG A 1 71 ? -9.520 -1.552 -3.784 1.00 92.94 71 ARG A O 1
ATOM 577 N N . ILE A 1 72 ? -7.458 -0.912 -3.162 1.00 92.62 72 ILE A N 1
ATOM 578 C CA . ILE A 1 72 ? -7.472 -1.590 -1.858 1.00 92.62 72 ILE A CA 1
ATOM 579 C C . ILE A 1 72 ? -8.588 -1.023 -0.979 1.00 92.62 72 ILE A C 1
ATOM 581 O O . ILE A 1 72 ? -9.391 -1.777 -0.429 1.00 92.62 72 ILE A O 1
ATOM 585 N N . TYR A 1 73 ? -8.680 0.304 -0.895 1.00 94.62 73 TYR A N 1
ATOM 586 C CA . TYR A 1 73 ? -9.738 0.976 -0.149 1.00 94.62 73 TYR A CA 1
ATOM 587 C C . TYR A 1 73 ? -11.131 0.558 -0.642 1.00 94.62 73 TYR A C 1
ATOM 589 O O . TYR A 1 73 ? -11.985 0.185 0.164 1.00 94.62 73 TYR A O 1
ATOM 597 N N . GLN A 1 74 ? -11.353 0.553 -1.959 1.00 95.31 74 GLN A N 1
ATOM 598 C CA . GLN A 1 74 ? -12.612 0.114 -2.568 1.00 95.31 74 GLN A CA 1
ATOM 599 C C . GLN A 1 74 ? -12.932 -1.351 -2.251 1.00 95.31 74 GLN A C 1
ATOM 601 O O . GLN A 1 74 ? -14.076 -1.668 -1.937 1.00 95.31 74 GLN A O 1
ATOM 606 N N . LEU A 1 75 ? -11.938 -2.243 -2.312 1.00 92.19 75 LEU A N 1
ATOM 607 C CA . LEU A 1 75 ? -12.114 -3.669 -2.023 1.00 92.19 75 LEU A CA 1
ATOM 608 C C . LEU A 1 75 ? -12.531 -3.919 -0.570 1.00 92.19 75 LEU A C 1
ATOM 610 O O . LEU A 1 75 ? -13.435 -4.715 -0.333 1.00 92.19 75 LEU A O 1
ATOM 614 N N . PHE A 1 76 ? -11.905 -3.235 0.392 1.00 92.44 76 PHE A N 1
ATOM 615 C CA . PHE A 1 76 ? -12.208 -3.441 1.810 1.00 92.44 76 PHE A CA 1
ATOM 616 C C . PHE A 1 76 ? -13.456 -2.701 2.289 1.00 92.44 76 PHE A C 1
ATOM 618 O O . PHE A 1 76 ? -14.135 -3.178 3.195 1.00 92.44 76 PHE A O 1
ATOM 625 N N . THR A 1 77 ? -13.769 -1.540 1.711 1.00 95.44 77 THR A N 1
ATOM 626 C CA . THR A 1 77 ? -14.866 -0.688 2.204 1.00 95.44 77 THR A CA 1
ATOM 627 C C . THR A 1 77 ? -16.127 -0.731 1.344 1.00 95.44 77 THR A C 1
ATOM 629 O O . THR A 1 77 ? -17.184 -0.302 1.806 1.00 95.44 77 THR A O 1
ATOM 632 N N . GLY A 1 78 ? -16.035 -1.192 0.092 1.00 95.12 78 GLY A N 1
ATOM 633 C CA . GLY A 1 78 ? -17.119 -1.136 -0.895 1.00 95.12 78 GLY A CA 1
ATOM 634 C C . GLY A 1 78 ? -17.457 0.276 -1.399 1.00 95.12 78 GLY A C 1
ATOM 635 O O . GLY A 1 78 ? -18.425 0.439 -2.139 1.00 95.12 78 GLY A O 1
ATOM 636 N N . LYS A 1 79 ? -16.698 1.307 -1.005 1.00 92.31 79 LYS A N 1
ATOM 637 C CA . LYS A 1 79 ? -16.940 2.712 -1.372 1.00 92.31 79 LY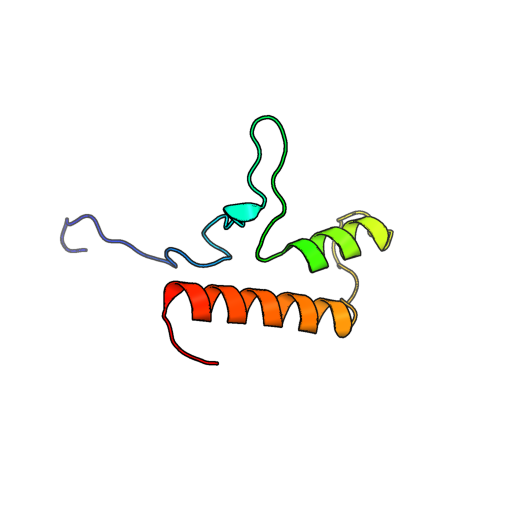S A CA 1
ATOM 638 C C . LYS A 1 79 ? -16.051 3.140 -2.533 1.00 92.31 79 LYS A C 1
ATOM 640 O O . LYS A 1 79 ? -14.890 2.754 -2.578 1.00 92.31 79 LYS A O 1
ATOM 645 N N . CYS A 1 80 ? -16.578 3.971 -3.433 1.00 84.44 80 CYS A N 1
ATOM 646 C CA . CYS A 1 80 ? -15.790 4.612 -4.491 1.00 84.44 80 CYS A CA 1
ATOM 647 C C . CYS A 1 80 ? -15.029 5.835 -3.953 1.00 84.44 80 CYS A C 1
ATOM 649 O O . CYS A 1 80 ? -15.494 6.479 -3.010 1.00 84.44 80 CYS A O 1
ATOM 651 N N . VAL A 1 81 ? -13.880 6.126 -4.569 1.00 74.06 81 VAL A N 1
ATOM 652 C CA . VAL A 1 81 ? -13.014 7.290 -4.307 1.00 74.06 81 VAL A CA 1
ATOM 653 C C . VAL A 1 81 ? -12.993 8.146 -5.557 1.00 74.06 81 VAL A C 1
ATOM 655 O O . VAL A 1 81 ? -12.880 7.528 -6.641 1.00 74.06 81 VAL A O 1
#

Nearest PDB structures (foldseek):
  2cnv-assembly1_A  TM=9.401E-01  e=3.786E-05  Saccharomyces cerevisiae
  1obd-assembly1_A  TM=9.296E-01  e=8.738E-05  Saccharomyces cerevisiae
  1a48-assem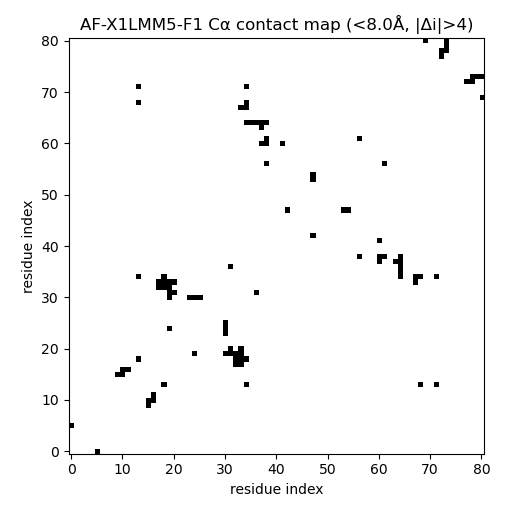bly1_A  TM=9.344E-01  e=1.005E-04  Saccharomyces cerevisiae
  2cnq-assembly1_A  TM=8.066E-01  e=2.319E-04  Saccharomyces cerevisiae

Mean predicted aligned error: 4.09 Å

Sequence (81 aa):
VNGELTLIDELLTPDSSRFWDASQYEIGHSQPSFDKQPVRDWLSTSGWNKEPPAPMLPLEVIEATTQRYNRIYQLFTGKCV

InterPro domains:
  IPR028923 SAICAR synthetase/ADE2, N-terminal [PF01259] (2-53)

Radius of gyration: 16.25 Å; Cα contacts (8 Å, |Δi|>4): 50; chains: 1; bounding box: 39×33×46 Å

Secondary structure (DSSP, 8-state):
-TTS----S--SSTTTS----GGG--TTSPPPPTTTHHHHHHHHHTT--SPSSPPPPPHHHHHHHHHHHHHHHHHHH----

Solvent-accessible surface area (backbone atoms only — not comparable to full-atom values): 5412 Å² total; per-residue (Å²): 90,97,90,44,93,64,92,69,88,78,74,87,38,76,86,76,35,91,53,64,55,78,92,75,66,64,91,92,64,88,76,70,52,54,46,58,42,54,55,52,55,47,49,72,68,69,76,61,87,85,55,87,77,76,81,84,77,55,68,69,44,52,52,58,28,50,53,29,50,52,48,51,50,26,72,78,68,74,48,90,131

Foldseek 3Di:
DVPDDDDDDDDPALVVDFDADPVQDDPDDDGQGLAQNLVVVCQVPVPDPPDPPRDDDDPVSVVVNVVSRQVSCCVVPVDHD

pLDDT: mean 92.72, std 4.12, range [74.06, 97.75]